Protein AF-A0A1S8THS2-F1 (afdb_monomer_lite)

pLDDT: mean 79.57, std 11.53, range [39.22, 94.44]

Sequence (145 aa):
METEVKLAYENNKEIKELFLEYTEMLVKNDHNFAKHLELQNYDSELEHLADKYGLPNGRLYIDENYSENRELKDMGGYIALLESKEDVAEIKANTIKGLLPEYTDIIKGDNGIDYYSSLFLLSDDYSIVVFSAKELHEIQIEKEL

Foldseek 3Di:
DDWDKDQVVVVLPVVLVVVVVVQVVVCVVPVVSVVVCVVVVVVVCSVCVCVAQNPDHHPDMDTPCNPVDDDPVQAAEEEAEDPDLVSLVVCCVPPQPPHDFPDWDWDQDPVRWIWIWGWDDPDPRYIYTYIYTPVSVVVNRDDDD

Secondary structure (DSSP, 8-state):
-PPPEEEGGGSHHHHHHHHHHHHHHHHHH-TTHHHHHHHTTHHHHHH-HHHHHSTTT---EEETTTTTT--GGG----EEEE-SHHHHHHHHHHTSTT---SEEEEEE-TTS-EEEEEEEE-SSS-EEEEEEEHHHHHHHHPPP-

Radius of gyration: 18.31 Å; chains: 1; bounding box: 47×36×43 Å

Structure (mmCIF, N/CA/C/O backbone):
data_AF-A0A1S8THS2-F1
#
_entry.id   AF-A0A1S8THS2-F1
#
loop_
_atom_site.group_PDB
_atom_site.id
_atom_site.type_symbol
_atom_site.label_atom_id
_atom_site.label_alt_id
_atom_site.label_comp_id
_atom_site.label_asym_id
_atom_site.label_entity_id
_atom_site.label_seq_id
_atom_site.pdbx_PDB_ins_code
_atom_site.Cartn_x
_atom_site.Cartn_y
_atom_site.Cartn_z
_atom_site.occupancy
_atom_site.B_iso_or_equiv
_atom_site.auth_seq_id
_atom_site.auth_comp_id
_atom_site.auth_asym_id
_atom_site.auth_atom_id
_atom_site.pdbx_PDB_model_num
ATOM 1 N N . MET A 1 1 ? -2.219 16.101 -24.274 1.00 49.84 1 MET A N 1
ATOM 2 C CA . MET A 1 1 ? -0.884 15.489 -24.165 1.00 49.84 1 MET A CA 1
ATOM 3 C C . MET A 1 1 ? -1.094 14.007 -24.384 1.00 49.84 1 MET A C 1
ATOM 5 O O . MET A 1 1 ? -2.067 13.491 -23.846 1.00 49.84 1 MET A O 1
ATOM 9 N N . GLU A 1 2 ? -0.320 13.383 -25.263 1.00 50.50 2 GLU A N 1
ATOM 10 C CA . GLU A 1 2 ? -0.415 11.945 -25.530 1.00 50.50 2 GLU A CA 1
ATOM 11 C C . GLU A 1 2 ? 0.680 11.284 -24.693 1.00 50.50 2 GLU A C 1
ATOM 13 O O . GLU A 1 2 ? 1.845 11.633 -24.842 1.00 50.50 2 GLU A O 1
ATOM 18 N N . THR A 1 3 ? 0.289 10.447 -23.736 1.00 59.09 3 THR A N 1
ATOM 19 C CA . THR A 1 3 ? 1.214 9.769 -22.824 1.00 59.09 3 THR A CA 1
ATOM 20 C C . THR A 1 3 ? 1.718 8.491 -23.485 1.00 59.09 3 THR A C 1
ATOM 22 O O . THR A 1 3 ? 0.914 7.609 -23.799 1.00 59.09 3 THR A O 1
ATOM 25 N N . GLU A 1 4 ? 3.032 8.378 -23.690 1.00 69.56 4 GLU A N 1
ATOM 26 C CA . GLU A 1 4 ? 3.669 7.163 -24.203 1.00 69.56 4 GLU A CA 1
ATOM 27 C C . GLU A 1 4 ? 4.246 6.328 -23.048 1.00 69.56 4 GLU A C 1
ATOM 29 O O . GLU A 1 4 ? 5.043 6.806 -22.242 1.00 69.56 4 GLU A O 1
ATOM 34 N N . VAL A 1 5 ? 3.852 5.054 -22.978 1.00 72.12 5 VAL A N 1
ATOM 35 C CA . VAL A 1 5 ? 4.290 4.114 -21.937 1.00 72.12 5 VAL A CA 1
ATOM 36 C C . VAL A 1 5 ? 5.340 3.166 -22.514 1.00 72.12 5 VAL A C 1
ATOM 38 O O . VAL A 1 5 ? 5.084 2.480 -23.506 1.00 72.12 5 VAL A O 1
ATOM 41 N N . LYS A 1 6 ? 6.514 3.097 -21.878 1.00 79.69 6 LYS A N 1
ATOM 42 C CA . LYS A 1 6 ? 7.668 2.289 -22.319 1.00 79.69 6 LYS A CA 1
ATOM 43 C C . LYS A 1 6 ? 8.040 1.240 -21.270 1.00 79.69 6 LYS A C 1
ATOM 45 O O . LYS A 1 6 ? 7.740 1.399 -20.088 1.00 79.69 6 LYS A O 1
ATOM 50 N N . LEU A 1 7 ? 8.687 0.148 -21.692 1.00 80.19 7 LEU A N 1
ATOM 51 C CA . LEU A 1 7 ? 9.206 -0.869 -20.770 1.00 80.19 7 LEU A CA 1
ATOM 52 C C . LEU A 1 7 ? 10.357 -0.278 -19.959 1.00 80.19 7 LEU A C 1
ATOM 54 O O . LEU A 1 7 ? 11.396 0.106 -20.492 1.00 80.19 7 LEU A O 1
ATOM 58 N N . ALA A 1 8 ? 10.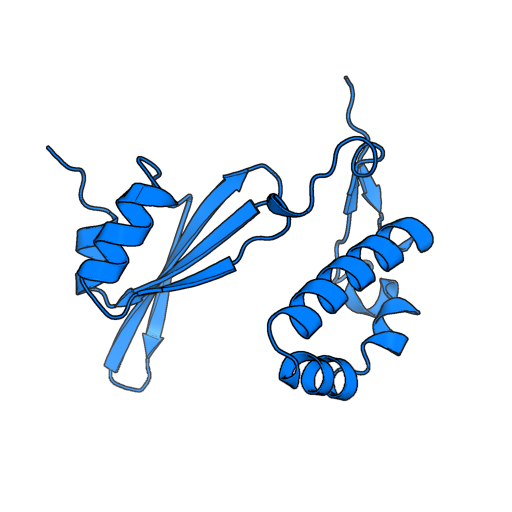176 -0.211 -18.648 1.00 79.31 8 ALA A N 1
ATOM 59 C CA . ALA A 1 8 ? 11.077 0.545 -17.795 1.00 79.31 8 ALA A CA 1
ATOM 60 C C . ALA A 1 8 ? 12.413 -0.170 -17.563 1.00 79.31 8 ALA A C 1
ATOM 62 O O . ALA A 1 8 ? 13.451 0.472 -17.454 1.00 79.31 8 ALA A O 1
ATOM 63 N N . TYR A 1 9 ? 12.412 -1.505 -17.564 1.00 76.12 9 TYR A N 1
ATOM 64 C CA . TYR A 1 9 ? 13.636 -2.304 -17.439 1.00 76.12 9 TYR A CA 1
ATOM 65 C C . TYR A 1 9 ? 14.563 -2.202 -18.668 1.00 76.12 9 TYR A C 1
ATOM 67 O O . TYR A 1 9 ? 15.707 -2.648 -18.610 1.00 76.12 9 TYR A O 1
ATOM 75 N N . GLU A 1 10 ? 14.096 -1.614 -19.776 1.00 76.12 10 GLU A N 1
ATOM 76 C CA . GLU A 1 10 ? 14.930 -1.283 -20.939 1.00 76.12 10 GLU A CA 1
ATOM 77 C C . GLU A 1 10 ? 15.615 0.087 -20.767 1.00 76.12 10 GLU A C 1
ATOM 79 O O . GLU A 1 10 ? 16.736 0.286 -21.241 1.00 76.12 10 GLU A O 1
ATOM 84 N N . ASN A 1 11 ? 14.998 1.005 -20.011 1.00 68.31 11 ASN A N 1
ATOM 85 C CA . ASN A 1 11 ? 15.543 2.319 -19.662 1.00 68.31 11 ASN A CA 1
ATOM 86 C C . ASN A 1 11 ? 16.238 2.285 -18.287 1.00 68.31 11 ASN A C 1
ATOM 88 O O . ASN A 1 11 ? 15.772 2.810 -17.276 1.00 68.31 11 ASN A O 1
ATOM 92 N N . ASN A 1 12 ? 17.397 1.628 -18.271 1.00 68.06 12 ASN A N 1
ATOM 93 C CA . ASN A 1 12 ? 18.133 1.272 -17.059 1.00 68.06 12 ASN A CA 1
ATOM 94 C C . ASN A 1 12 ? 18.591 2.448 -16.182 1.00 68.06 12 ASN A C 1
ATOM 96 O O . ASN A 1 12 ? 18.950 2.208 -15.037 1.00 68.06 12 ASN A O 1
ATOM 100 N N . LYS A 1 13 ? 18.665 3.687 -16.678 1.00 76.12 13 LYS A N 1
ATOM 101 C CA . LYS A 1 13 ? 19.232 4.786 -15.882 1.00 76.12 13 LYS A CA 1
ATOM 102 C C . LYS A 1 13 ? 18.195 5.394 -14.937 1.00 76.12 13 LYS A C 1
ATOM 104 O O . LYS A 1 13 ? 18.384 5.358 -13.728 1.00 76.12 13 LYS A O 1
ATOM 109 N N . GLU A 1 14 ? 17.090 5.885 -15.487 1.00 72.88 14 GLU A N 1
ATOM 110 C CA . GLU A 1 14 ? 16.041 6.585 -14.731 1.00 72.88 14 GLU A CA 1
ATOM 111 C C . GLU A 1 14 ? 15.358 5.666 -13.714 1.00 72.88 14 GLU A C 1
ATOM 113 O O . GLU A 1 14 ? 15.068 6.071 -12.592 1.00 72.88 14 GLU A O 1
ATOM 118 N N . ILE A 1 15 ? 15.158 4.394 -14.069 1.00 78.25 15 ILE A N 1
ATOM 119 C CA . ILE A 1 15 ? 14.562 3.420 -13.152 1.00 78.25 15 ILE A CA 1
ATOM 120 C C . ILE A 1 15 ? 15.506 3.048 -12.016 1.00 78.25 15 ILE A C 1
ATOM 122 O O . ILE A 1 15 ? 15.051 2.908 -10.883 1.00 78.25 15 ILE A O 1
ATOM 126 N N . LYS A 1 16 ? 16.811 2.923 -12.276 1.00 79.88 16 LYS A N 1
ATOM 127 C CA . LYS A 1 16 ? 17.779 2.692 -11.197 1.00 79.88 16 LYS A CA 1
ATOM 128 C C . LYS A 1 16 ? 17.850 3.882 -10.256 1.00 79.88 16 LYS A C 1
ATOM 130 O O . LYS A 1 16 ? 17.894 3.669 -9.053 1.00 79.88 16 LYS A O 1
ATOM 135 N N . GLU A 1 17 ? 17.826 5.102 -10.788 1.00 78.50 17 GLU A N 1
ATOM 136 C CA . GLU A 1 17 ? 17.784 6.324 -9.979 1.00 78.50 17 GLU A CA 1
ATOM 137 C C . GLU A 1 17 ? 16.528 6.353 -9.096 1.00 78.50 17 GLU A C 1
ATOM 139 O O . GLU A 1 17 ? 16.654 6.530 -7.888 1.00 78.50 17 GLU A O 1
ATOM 144 N N . LEU A 1 18 ? 15.352 6.046 -9.653 1.00 77.00 18 LEU A N 1
ATOM 145 C CA . LEU A 1 18 ? 14.097 5.937 -8.900 1.00 77.00 18 LEU A CA 1
ATOM 146 C C . LEU A 1 18 ? 14.168 4.897 -7.772 1.00 77.00 18 LEU A C 1
ATOM 148 O O . LEU A 1 18 ? 13.762 5.144 -6.637 1.00 77.00 18 LEU A O 1
ATOM 152 N N . PHE A 1 19 ? 14.649 3.702 -8.101 1.00 81.81 19 PHE A N 1
ATOM 153 C CA . PHE A 1 19 ? 14.728 2.595 -7.159 1.00 81.81 19 PHE A CA 1
ATOM 154 C C . PHE A 1 19 ? 15.747 2.879 -6.053 1.00 81.81 19 PHE A C 1
ATOM 156 O O . PHE A 1 19 ? 15.499 2.536 -4.896 1.00 81.81 19 PHE A O 1
ATOM 163 N N . LEU A 1 20 ? 16.869 3.514 -6.400 1.00 82.00 20 LEU A N 1
ATOM 164 C CA . LEU A 1 20 ? 17.891 3.934 -5.453 1.00 82.00 20 LEU A CA 1
ATOM 165 C C . LEU A 1 20 ? 17.335 5.007 -4.514 1.00 82.00 20 LEU A C 1
ATOM 167 O O . LEU A 1 20 ? 17.374 4.810 -3.302 1.00 82.00 20 LEU A O 1
ATOM 171 N N . GLU A 1 21 ? 16.733 6.066 -5.059 1.00 76.44 21 GLU A N 1
ATOM 172 C CA . GLU A 1 21 ? 16.120 7.163 -4.301 1.00 76.44 21 GLU A CA 1
ATOM 173 C C . GLU A 1 21 ? 15.094 6.646 -3.282 1.00 76.44 21 GLU A C 1
ATOM 175 O O . GLU A 1 21 ? 15.145 6.996 -2.098 1.00 76.44 21 GLU A O 1
ATOM 180 N N . TYR A 1 22 ? 14.209 5.742 -3.713 1.00 74.94 22 TYR A N 1
ATOM 181 C CA . TYR A 1 22 ? 13.240 5.097 -2.830 1.00 74.94 22 TYR A CA 1
ATOM 182 C C . TYR A 1 22 ? 13.925 4.327 -1.694 1.00 74.94 22 TYR A C 1
ATOM 184 O O . TYR A 1 22 ? 13.588 4.503 -0.520 1.00 74.94 22 TYR A O 1
ATOM 192 N N . THR A 1 23 ? 14.917 3.492 -2.011 1.00 79.12 23 THR A N 1
ATOM 193 C CA . THR A 1 23 ? 15.605 2.704 -0.980 1.00 79.12 23 THR A CA 1
ATOM 194 C C . THR A 1 23 ? 16.452 3.544 -0.034 1.00 79.12 23 THR A C 1
ATOM 196 O O . THR A 1 23 ? 16.481 3.255 1.163 1.00 79.12 23 THR A O 1
ATOM 199 N N . GLU A 1 24 ? 17.076 4.618 -0.513 1.00 81.94 24 GLU A N 1
ATOM 200 C CA . GLU A 1 24 ? 17.802 5.568 0.329 1.00 81.94 24 GLU A CA 1
ATOM 201 C C . GLU A 1 24 ? 16.859 6.268 1.312 1.00 81.94 24 GLU A C 1
ATOM 203 O O . GLU A 1 24 ? 17.190 6.403 2.494 1.00 81.94 24 GLU A O 1
ATOM 208 N N . MET A 1 25 ? 15.659 6.655 0.864 1.00 79.88 25 MET A N 1
ATOM 209 C CA . MET A 1 25 ? 14.625 7.196 1.746 1.00 79.88 25 MET A CA 1
ATOM 210 C C . MET A 1 25 ? 14.223 6.182 2.828 1.00 79.88 25 MET A C 1
ATOM 212 O O . MET A 1 25 ? 14.151 6.545 4.006 1.00 79.88 25 MET A O 1
ATOM 216 N N . LEU A 1 26 ? 13.996 4.916 2.461 1.00 73.69 26 LEU A N 1
ATOM 217 C CA . LEU A 1 26 ? 13.655 3.867 3.428 1.00 73.69 26 LEU A CA 1
ATOM 218 C C . LEU A 1 26 ? 14.761 3.667 4.467 1.00 73.69 26 LEU A C 1
ATOM 220 O O . LEU A 1 26 ? 14.471 3.639 5.661 1.00 73.69 26 LEU A O 1
ATOM 224 N N . VAL A 1 27 ? 16.023 3.598 4.036 1.00 81.44 27 VAL A N 1
ATOM 225 C CA . VAL A 1 27 ? 17.181 3.451 4.935 1.00 81.44 27 VAL A CA 1
ATOM 226 C C . VAL A 1 27 ? 17.343 4.670 5.845 1.00 81.44 27 VAL A C 1
ATOM 228 O O . VAL A 1 27 ? 17.680 4.532 7.023 1.00 81.44 27 VAL A O 1
ATOM 231 N N . LYS A 1 28 ? 17.077 5.873 5.328 1.00 77.56 28 LYS A N 1
ATOM 232 C CA . LYS A 1 28 ? 17.118 7.111 6.113 1.00 77.56 28 LYS A CA 1
ATOM 233 C C . LYS A 1 28 ? 16.051 7.127 7.211 1.00 77.56 28 LYS A C 1
ATOM 235 O O . LYS A 1 28 ? 16.330 7.614 8.308 1.00 77.56 28 LYS A O 1
ATOM 240 N N . ASN A 1 29 ? 14.863 6.597 6.923 1.00 67.69 29 ASN A N 1
ATOM 241 C CA . ASN A 1 29 ? 13.757 6.510 7.876 1.00 67.69 29 ASN A CA 1
ATOM 242 C C . ASN A 1 29 ? 13.952 5.367 8.890 1.00 67.69 29 ASN A C 1
ATOM 244 O O . ASN A 1 29 ? 13.711 5.569 10.079 1.00 67.69 29 ASN A O 1
ATOM 248 N N . ASP A 1 30 ? 14.450 4.205 8.458 1.00 79.19 30 ASP A N 1
ATOM 249 C CA . ASP A 1 30 ? 14.837 3.088 9.326 1.00 79.19 30 ASP A CA 1
ATOM 250 C C . ASP A 1 30 ? 16.163 2.465 8.870 1.00 79.19 30 ASP A C 1
ATOM 252 O O . ASP A 1 30 ? 16.258 1.768 7.859 1.00 79.19 30 ASP A O 1
ATOM 256 N N . HIS A 1 31 ? 17.202 2.639 9.685 1.00 81.50 31 HIS A N 1
ATOM 257 C CA . HIS A 1 31 ? 18.545 2.156 9.367 1.00 81.50 31 HIS A CA 1
ATOM 258 C C . HIS A 1 31 ? 18.634 0.619 9.358 1.00 81.50 31 HIS A C 1
ATOM 260 O O . HIS A 1 31 ? 19.560 0.061 8.766 1.00 81.50 31 HIS A O 1
ATOM 266 N N . ASN A 1 32 ? 17.687 -0.097 9.980 1.00 82.50 32 ASN A N 1
ATOM 267 C CA . ASN A 1 32 ? 17.630 -1.558 9.887 1.00 82.50 32 ASN A CA 1
ATOM 268 C C . ASN A 1 32 ? 17.180 -2.041 8.504 1.00 82.50 32 ASN A C 1
ATOM 270 O O . ASN A 1 32 ? 17.426 -3.201 8.158 1.00 82.50 32 ASN A O 1
ATOM 274 N N . PHE A 1 33 ? 16.569 -1.173 7.694 1.00 75.62 33 PHE A N 1
ATOM 275 C CA . PHE A 1 33 ? 16.127 -1.519 6.349 1.00 75.62 33 PHE A CA 1
ATOM 276 C C . PHE A 1 33 ? 17.302 -1.867 5.424 1.00 75.62 33 PHE A C 1
ATOM 278 O O . PHE A 1 33 ? 17.182 -2.769 4.600 1.00 75.62 33 PHE A O 1
ATOM 285 N N . ALA A 1 34 ? 18.482 -1.273 5.643 1.00 83.88 34 ALA A N 1
ATOM 286 C CA . ALA A 1 34 ? 19.696 -1.589 4.883 1.00 83.88 34 ALA A CA 1
ATOM 287 C C . ALA A 1 34 ? 20.046 -3.090 4.919 1.00 83.88 34 ALA A C 1
ATOM 289 O O . ALA A 1 34 ? 20.381 -3.676 3.894 1.00 83.88 34 ALA A O 1
ATOM 290 N N . LYS A 1 35 ? 19.859 -3.753 6.069 1.00 81.69 35 LYS A N 1
ATOM 291 C CA . LYS A 1 35 ? 20.087 -5.205 6.203 1.00 81.69 35 LYS A CA 1
ATOM 292 C C . LYS A 1 35 ? 19.132 -6.026 5.334 1.00 81.69 35 LYS A C 1
ATOM 294 O O . LYS A 1 35 ? 19.494 -7.100 4.868 1.00 81.69 35 LYS A O 1
ATOM 299 N N . HIS A 1 36 ? 17.908 -5.541 5.128 1.00 80.62 36 HIS A N 1
ATOM 300 C CA . HIS A 1 36 ? 16.920 -6.212 4.285 1.00 80.62 36 HIS A CA 1
ATOM 301 C C . HIS A 1 36 ? 17.285 -6.092 2.804 1.00 80.62 36 HIS A C 1
ATOM 303 O O . HIS A 1 36 ? 17.101 -7.057 2.066 1.00 80.62 36 HIS A O 1
ATOM 309 N N . LEU A 1 37 ? 17.840 -4.947 2.390 1.00 79.38 37 LEU A N 1
ATOM 310 C CA . LEU A 1 37 ? 18.348 -4.736 1.031 1.00 79.38 37 LEU A CA 1
ATOM 311 C C . LEU A 1 37 ? 19.564 -5.628 0.741 1.00 79.38 37 LEU A C 1
ATOM 313 O O . LEU A 1 37 ? 19.613 -6.275 -0.304 1.00 79.38 37 LEU A O 1
ATOM 317 N N . GLU A 1 38 ? 20.494 -5.738 1.694 1.00 83.50 38 GLU A N 1
ATOM 318 C CA . GLU A 1 38 ? 21.649 -6.641 1.590 1.00 83.50 38 GLU A CA 1
ATOM 319 C C . GLU A 1 38 ? 21.221 -8.112 1.474 1.00 83.50 38 GLU A C 1
ATOM 321 O O . GLU A 1 38 ? 21.693 -8.825 0.590 1.00 83.50 38 GLU A O 1
ATOM 326 N N . LEU A 1 39 ? 20.292 -8.572 2.324 1.00 81.94 39 LEU A N 1
ATOM 327 C CA . LEU A 1 39 ? 19.770 -9.946 2.272 1.00 81.94 39 LEU A CA 1
ATOM 328 C C . LEU A 1 39 ? 19.086 -10.271 0.937 1.00 81.94 39 LEU A C 1
ATOM 330 O O . LEU A 1 39 ? 19.138 -11.415 0.487 1.00 81.94 39 LEU A O 1
ATOM 334 N N . GLN A 1 40 ? 18.446 -9.279 0.316 1.00 76.12 40 GLN A N 1
ATOM 335 C CA . GLN A 1 40 ? 17.803 -9.409 -0.994 1.00 76.12 40 GLN A CA 1
ATOM 336 C C . GLN A 1 40 ? 18.785 -9.296 -2.163 1.00 76.12 40 GLN A C 1
ATOM 338 O O . GLN A 1 40 ? 18.386 -9.525 -3.301 1.00 76.12 40 GLN A O 1
ATOM 343 N N . ASN A 1 41 ? 20.058 -8.981 -1.898 1.00 84.94 41 ASN A N 1
ATOM 344 C CA . ASN A 1 41 ? 21.060 -8.700 -2.922 1.00 84.94 41 ASN A CA 1
ATOM 345 C C . ASN A 1 41 ? 20.585 -7.603 -3.896 1.00 84.94 41 ASN A C 1
ATOM 347 O O . ASN A 1 41 ? 20.689 -7.742 -5.118 1.00 84.94 41 ASN A O 1
ATOM 351 N N . TYR A 1 42 ? 20.022 -6.527 -3.337 1.00 83.56 42 TYR A N 1
ATOM 352 C CA . TYR A 1 42 ? 19.334 -5.484 -4.099 1.00 83.56 42 TYR A CA 1
ATOM 353 C C . TYR A 1 42 ? 20.234 -4.796 -5.134 1.00 83.56 42 TYR A C 1
ATOM 355 O O . TYR A 1 42 ? 19.785 -4.521 -6.241 1.00 83.56 42 TYR A O 1
ATOM 363 N N . ASP A 1 43 ? 21.522 -4.613 -4.834 1.00 83.94 43 ASP A N 1
ATOM 364 C CA . ASP A 1 43 ? 22.494 -4.067 -5.791 1.00 83.94 43 ASP A CA 1
ATOM 365 C C . ASP A 1 43 ? 22.534 -4.888 -7.091 1.00 83.94 43 ASP A C 1
ATOM 367 O O . ASP A 1 43 ? 22.540 -4.340 -8.193 1.00 83.94 43 ASP A O 1
ATOM 371 N N . SER A 1 44 ? 22.480 -6.219 -6.975 1.00 84.56 44 SER A N 1
ATOM 372 C CA . SER A 1 44 ? 22.436 -7.123 -8.125 1.00 84.56 44 SER A CA 1
ATOM 373 C C . SER A 1 44 ? 21.076 -7.103 -8.827 1.00 84.56 44 SER A C 1
ATOM 375 O O . SER A 1 44 ? 21.029 -7.202 -10.055 1.00 84.56 44 SER A O 1
ATOM 377 N N . GLU A 1 45 ? 19.981 -6.930 -8.079 1.00 86.38 45 GLU A N 1
ATOM 378 C CA . GLU A 1 45 ? 18.633 -6.755 -8.635 1.00 86.38 45 GLU A CA 1
ATOM 379 C C . GLU A 1 45 ? 18.547 -5.491 -9.505 1.00 86.38 45 GLU A C 1
ATOM 381 O O . GLU A 1 45 ? 18.018 -5.546 -10.617 1.00 86.38 45 GLU A O 1
ATOM 386 N N . LEU A 1 46 ? 19.138 -4.377 -9.060 1.00 84.31 46 LEU A N 1
ATOM 387 C CA . LEU A 1 46 ? 19.211 -3.135 -9.838 1.00 84.31 46 LEU A CA 1
ATOM 388 C C . LEU A 1 46 ? 20.036 -3.282 -11.117 1.00 84.31 46 LEU A C 1
ATOM 390 O O . LEU A 1 46 ? 19.806 -2.568 -12.095 1.00 84.31 46 LEU A O 1
ATOM 394 N N . GLU A 1 47 ? 21.010 -4.186 -11.148 1.00 86.44 47 GLU A N 1
ATOM 395 C CA . GLU A 1 47 ? 21.760 -4.496 -12.366 1.00 86.44 47 GLU A CA 1
ATOM 396 C C . GLU A 1 47 ? 20.969 -5.354 -13.358 1.00 86.44 47 GLU A C 1
ATOM 398 O O . GLU A 1 47 ? 21.170 -5.205 -14.566 1.00 86.44 47 GLU A O 1
ATOM 403 N N . HIS A 1 48 ? 20.026 -6.163 -12.870 1.00 87.69 48 HIS A N 1
ATOM 404 C CA . HIS A 1 48 ? 19.310 -7.175 -13.647 1.00 87.69 48 HIS A CA 1
ATOM 405 C C . HIS A 1 48 ? 17.788 -7.046 -13.506 1.00 87.69 48 HIS A C 1
ATOM 407 O O . HIS A 1 48 ? 17.073 -8.033 -13.340 1.00 87.69 48 HIS A O 1
ATOM 413 N N . LEU A 1 49 ? 17.264 -5.821 -13.615 1.00 83.75 49 LEU A N 1
ATOM 414 C CA . LEU A 1 49 ? 15.834 -5.537 -13.436 1.00 83.75 49 LEU A CA 1
ATOM 415 C C . LEU A 1 49 ? 14.935 -6.433 -14.304 1.00 83.75 49 LEU A C 1
ATOM 417 O O . LEU A 1 49 ? 13.866 -6.848 -13.864 1.00 83.75 49 LEU A O 1
ATOM 421 N N . ALA A 1 50 ? 15.368 -6.775 -15.519 1.00 86.88 50 ALA A N 1
ATOM 422 C CA . ALA A 1 50 ? 14.616 -7.640 -16.425 1.00 86.88 50 ALA A CA 1
ATOM 423 C C . ALA A 1 50 ? 14.356 -9.053 -15.861 1.00 86.88 50 ALA A C 1
ATOM 425 O O . ALA A 1 50 ? 13.348 -9.658 -16.218 1.00 86.88 50 ALA A O 1
ATOM 426 N N . ASP A 1 51 ? 15.190 -9.562 -14.953 1.00 88.38 51 ASP A N 1
ATOM 427 C CA . ASP A 1 51 ? 15.035 -10.916 -14.402 1.00 88.38 51 ASP A CA 1
ATOM 428 C C . ASP A 1 51 ? 13.781 -11.038 -13.525 1.00 88.38 51 ASP A C 1
ATOM 430 O O . ASP A 1 51 ? 13.123 -12.080 -13.496 1.00 88.38 51 ASP A O 1
ATOM 434 N N . LYS A 1 52 ? 13.427 -9.952 -12.830 1.00 84.44 52 LYS A N 1
ATOM 435 C CA . LYS A 1 52 ? 12.272 -9.886 -11.924 1.00 84.44 52 LYS A CA 1
ATOM 436 C C . LYS A 1 52 ? 11.103 -9.113 -12.528 1.00 84.44 52 LYS A C 1
ATOM 438 O O . LYS A 1 52 ? 9.946 -9.488 -12.351 1.00 84.44 52 LYS A O 1
ATOM 443 N N . TYR A 1 53 ? 11.405 -8.041 -13.250 1.00 85.19 53 TYR A N 1
ATOM 444 C CA . TYR A 1 53 ? 10.433 -7.081 -13.765 1.00 85.19 53 TYR A CA 1
ATOM 445 C C . TYR A 1 53 ? 10.179 -7.206 -15.274 1.00 85.19 53 TYR A C 1
ATOM 447 O O . TYR A 1 53 ? 9.285 -6.536 -15.795 1.00 85.19 53 TYR A O 1
ATOM 455 N N . GLY A 1 54 ? 10.928 -8.067 -15.966 1.00 84.19 54 GLY A N 1
ATOM 456 C CA . GLY A 1 54 ? 10.800 -8.322 -17.397 1.00 84.19 54 GLY A CA 1
ATOM 457 C C . GLY A 1 54 ? 9.725 -9.340 -17.766 1.00 84.19 54 GLY A C 1
ATOM 458 O O . GLY A 1 54 ? 9.331 -10.200 -16.976 1.00 84.19 54 GLY A O 1
ATOM 459 N N . LEU A 1 55 ? 9.261 -9.265 -19.014 1.00 82.88 55 LEU A N 1
ATOM 460 C CA . LEU A 1 55 ? 8.349 -10.255 -19.588 1.00 82.88 55 LEU A CA 1
ATOM 461 C C . LEU A 1 55 ? 8.975 -11.668 -19.591 1.00 82.88 55 LEU A C 1
ATOM 463 O O . LEU A 1 55 ? 10.188 -11.803 -19.741 1.00 82.88 55 LEU A O 1
ATOM 467 N N . PRO A 1 56 ? 8.168 -12.744 -19.500 1.00 85.62 56 PRO A N 1
ATOM 468 C CA . PRO A 1 56 ? 6.700 -12.757 -19.503 1.00 85.62 56 PRO A CA 1
ATOM 469 C C . PRO A 1 56 ? 6.050 -12.539 -18.128 1.00 85.62 56 PRO A C 1
ATOM 471 O O . PRO A 1 56 ? 4.848 -12.277 -18.073 1.00 85.62 56 PRO A O 1
ATOM 474 N N . ASN A 1 57 ? 6.813 -12.668 -17.041 1.00 74.81 57 ASN A N 1
ATOM 475 C CA . ASN A 1 57 ? 6.265 -12.748 -15.684 1.00 74.81 57 ASN A CA 1
ATOM 476 C C . ASN A 1 57 ? 6.207 -11.387 -14.978 1.00 74.81 57 ASN A C 1
ATOM 478 O O . ASN A 1 57 ? 5.285 -11.142 -14.204 1.00 74.81 57 ASN A O 1
ATOM 482 N N . GLY A 1 58 ? 7.164 -10.506 -15.258 1.00 74.38 58 GLY A N 1
ATOM 483 C CA . GLY A 1 58 ? 7.209 -9.136 -14.770 1.00 74.38 58 GLY A CA 1
ATOM 484 C C . GLY A 1 58 ? 6.656 -8.141 -15.790 1.00 74.38 58 GLY A C 1
ATOM 485 O O . GLY A 1 58 ? 6.593 -8.403 -16.995 1.00 74.38 58 GLY A O 1
ATOM 486 N N . ARG A 1 59 ? 6.209 -6.992 -15.281 1.00 81.00 59 ARG A N 1
ATOM 487 C CA . ARG A 1 59 ? 5.711 -5.860 -16.066 1.00 81.00 59 ARG A CA 1
ATOM 488 C C . ARG A 1 59 ? 6.044 -4.567 -15.335 1.00 81.00 59 ARG A C 1
ATOM 490 O O . ARG A 1 59 ? 5.287 -4.147 -14.466 1.00 81.00 59 ARG A O 1
ATOM 497 N N . LEU A 1 60 ? 7.173 -3.958 -15.677 1.00 77.50 60 LEU A N 1
ATOM 498 C CA . LEU A 1 60 ? 7.529 -2.624 -15.202 1.00 77.50 60 LEU A CA 1
ATOM 499 C C . LEU A 1 60 ? 7.505 -1.651 -16.375 1.00 77.50 60 LEU A C 1
ATOM 501 O O . LEU A 1 60 ? 8.211 -1.845 -17.366 1.00 77.50 60 LEU A O 1
ATOM 505 N N . TYR A 1 61 ? 6.686 -0.616 -16.244 1.00 77.50 61 TYR A N 1
ATOM 506 C CA . TYR A 1 61 ? 6.503 0.424 -17.243 1.00 77.50 61 TYR A CA 1
ATOM 507 C C . TYR A 1 61 ? 6.813 1.793 -16.647 1.00 77.50 61 TYR A C 1
ATOM 509 O O . TYR A 1 61 ? 6.673 1.987 -15.441 1.00 77.50 61 TYR A O 1
ATOM 517 N N . ILE A 1 62 ? 7.223 2.724 -17.498 1.00 73.88 62 ILE A N 1
ATOM 518 C CA . ILE A 1 62 ? 7.442 4.125 -17.145 1.00 73.88 62 ILE A CA 1
ATOM 519 C C . ILE A 1 62 ? 6.824 5.016 -18.221 1.00 73.88 62 ILE A C 1
ATOM 521 O O . ILE A 1 62 ? 6.880 4.691 -19.411 1.00 73.88 62 ILE A O 1
ATOM 525 N N . ASP A 1 63 ? 6.204 6.109 -17.785 1.00 71.56 63 ASP A N 1
ATOM 526 C CA . ASP A 1 63 ? 5.830 7.229 -18.650 1.00 71.56 63 ASP A CA 1
ATOM 527 C C . ASP A 1 63 ? 7.088 8.061 -18.921 1.00 71.56 63 ASP A C 1
ATOM 529 O O . ASP A 1 63 ? 7.850 8.362 -18.003 1.00 71.56 63 ASP A O 1
ATOM 533 N N . GLU A 1 64 ? 7.319 8.444 -20.171 1.00 66.06 64 GLU A N 1
A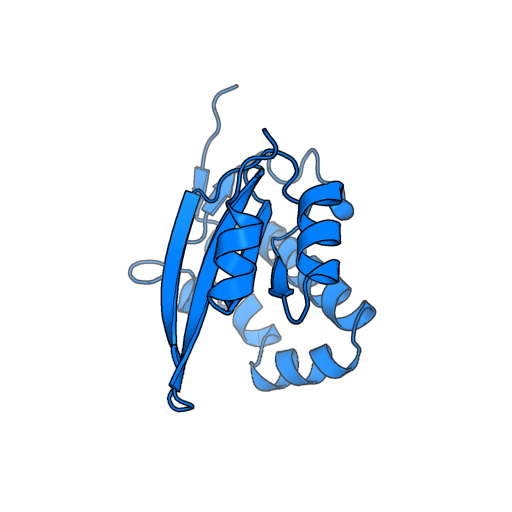TOM 534 C CA . GLU A 1 64 ? 8.446 9.301 -20.551 1.00 66.06 64 GLU A CA 1
ATOM 535 C C . GLU A 1 64 ? 8.486 10.652 -19.818 1.00 66.06 64 GLU A C 1
ATOM 537 O O . GLU A 1 64 ? 9.563 11.212 -19.633 1.00 66.06 64 GLU A O 1
ATOM 542 N N . ASN A 1 65 ? 7.340 11.147 -19.343 1.00 64.00 65 ASN A N 1
ATOM 543 C CA . ASN A 1 65 ? 7.237 12.407 -18.603 1.00 64.00 65 ASN A CA 1
ATOM 544 C C . ASN A 1 65 ? 7.412 12.226 -17.082 1.00 64.00 65 ASN A C 1
ATOM 546 O O . ASN A 1 65 ? 7.343 13.199 -16.329 1.00 64.00 65 ASN A O 1
ATOM 550 N N . TYR A 1 66 ? 7.631 10.994 -16.603 1.00 64.00 66 TYR A N 1
ATOM 551 C CA . TYR A 1 66 ? 7.628 10.662 -15.171 1.00 64.00 66 TYR A CA 1
ATOM 552 C C . TYR A 1 66 ? 8.762 11.322 -14.367 1.00 64.00 66 TYR A C 1
ATOM 554 O O . TYR A 1 66 ? 8.696 11.371 -13.139 1.00 64.00 66 TYR A O 1
ATOM 562 N N . SER A 1 67 ? 9.810 11.829 -15.021 1.00 59.75 67 SER A N 1
ATOM 563 C CA . SER A 1 67 ? 10.934 12.526 -14.379 1.00 59.75 67 SER A CA 1
ATOM 564 C C . SER A 1 67 ? 10.770 14.051 -14.323 1.00 59.75 67 SER A C 1
ATOM 566 O O . SER A 1 67 ? 11.482 14.706 -13.564 1.00 59.75 67 SER A O 1
ATOM 568 N N . GLU A 1 68 ? 9.837 14.636 -15.081 1.00 57.72 68 GLU A N 1
ATOM 569 C CA . GLU A 1 68 ? 9.811 16.089 -15.296 1.00 57.72 68 GLU A CA 1
ATOM 570 C C . GLU A 1 68 ? 9.131 16.884 -14.164 1.00 57.72 68 GLU A C 1
ATOM 572 O O . GLU A 1 68 ? 9.347 18.090 -14.070 1.00 57.72 68 GLU A O 1
ATOM 577 N N . ASN A 1 69 ? 8.347 16.246 -13.282 1.00 56.34 69 ASN A N 1
ATOM 578 C CA . ASN A 1 69 ? 7.536 16.943 -12.264 1.00 56.34 69 ASN A CA 1
ATOM 579 C C . ASN A 1 69 ? 7.411 16.206 -10.910 1.00 56.34 69 ASN A C 1
ATOM 581 O O . ASN A 1 69 ? 6.343 16.227 -10.302 1.00 56.34 69 ASN A O 1
ATOM 585 N N . ARG A 1 70 ? 8.459 15.531 -10.419 1.00 58.19 70 ARG A N 1
ATOM 586 C CA . ARG A 1 70 ? 8.379 14.814 -9.129 1.00 58.19 70 ARG A CA 1
ATOM 587 C C . ARG A 1 70 ? 8.740 15.659 -7.913 1.00 58.19 70 ARG A C 1
ATOM 589 O O . ARG A 1 70 ? 9.824 16.236 -7.856 1.00 58.19 70 ARG A O 1
ATOM 596 N N . GLU A 1 71 ? 7.891 15.593 -6.886 1.00 56.62 71 GLU A N 1
ATOM 597 C CA . GLU A 1 71 ? 8.246 15.917 -5.502 1.00 56.62 71 GLU A CA 1
ATOM 598 C C . GLU A 1 71 ? 8.276 14.640 -4.633 1.00 56.62 71 GLU A C 1
ATOM 600 O O . GLU A 1 71 ? 7.348 13.837 -4.631 1.00 56.62 71 GLU A O 1
ATOM 605 N N . LEU A 1 72 ? 9.341 14.471 -3.836 1.00 51.38 72 LEU A N 1
ATOM 606 C CA . LEU A 1 72 ? 9.614 13.317 -2.948 1.00 51.38 72 LEU A CA 1
ATOM 607 C C . LEU A 1 72 ? 8.480 12.931 -1.979 1.00 51.38 72 LEU A C 1
ATOM 609 O O . LEU A 1 72 ? 8.489 11.837 -1.422 1.00 51.38 72 LEU A O 1
ATOM 613 N N . LYS A 1 73 ? 7.541 13.841 -1.705 1.00 51.31 73 LYS A N 1
ATOM 614 C CA . LYS A 1 73 ? 6.437 13.616 -0.758 1.00 51.31 73 LYS A CA 1
ATOM 615 C C . LYS A 1 73 ? 5.267 12.847 -1.364 1.00 51.31 73 LYS A C 1
ATOM 617 O O . LYS A 1 73 ? 4.432 12.363 -0.604 1.00 51.31 73 LYS A O 1
ATOM 622 N N . ASP A 1 74 ? 5.257 12.701 -2.683 1.00 50.09 74 ASP A N 1
ATOM 623 C CA . ASP A 1 74 ? 4.159 12.092 -3.430 1.00 50.09 74 ASP A CA 1
ATOM 624 C C . ASP A 1 74 ? 4.492 10.656 -3.870 1.00 50.09 74 ASP A C 1
ATOM 626 O O . ASP A 1 74 ? 3.737 10.025 -4.599 1.00 50.09 74 ASP A O 1
ATOM 630 N N . MET A 1 75 ? 5.630 10.110 -3.424 1.00 55.31 75 MET A N 1
ATOM 631 C CA . MET A 1 75 ? 6.146 8.838 -3.920 1.00 55.31 75 MET A CA 1
ATOM 632 C C . MET A 1 75 ? 5.778 7.661 -3.023 1.00 55.31 75 MET A C 1
ATOM 634 O O . MET A 1 75 ? 6.308 7.500 -1.923 1.00 55.31 75 MET A O 1
ATOM 638 N N . GLY A 1 76 ? 4.964 6.769 -3.581 1.00 61.81 76 GLY A N 1
ATOM 639 C CA . GLY A 1 76 ? 4.822 5.406 -3.101 1.00 61.81 76 GLY A CA 1
ATOM 640 C C . GLY A 1 76 ? 3.718 5.241 -2.072 1.00 61.81 76 GLY A C 1
ATOM 641 O O . GLY A 1 76 ? 3.698 5.840 -1.000 1.00 61.81 76 GLY A O 1
ATOM 642 N N . GLY A 1 77 ? 2.811 4.339 -2.414 1.00 67.19 77 GLY A N 1
ATOM 643 C CA . GLY A 1 77 ? 1.831 3.821 -1.492 1.00 67.19 77 GLY A CA 1
ATOM 644 C C . GLY A 1 77 ? 2.421 3.231 -0.211 1.00 67.19 77 GLY A C 1
ATOM 645 O O . GLY A 1 77 ? 3.545 2.728 -0.208 1.00 67.19 77 GLY A O 1
ATOM 646 N N . TYR A 1 78 ? 1.646 3.226 0.872 1.00 71.62 78 TYR A N 1
ATOM 647 C CA . TYR A 1 78 ? 2.041 2.582 2.124 1.00 71.62 78 TYR A CA 1
ATOM 648 C C . TYR A 1 78 ? 0.961 1.637 2.649 1.00 71.62 78 TYR A C 1
ATOM 650 O O . TYR A 1 78 ? -0.208 1.699 2.266 1.00 71.62 78 TYR A O 1
ATOM 658 N N . ILE A 1 79 ? 1.375 0.728 3.529 1.00 82.19 79 ILE A N 1
ATOM 659 C CA . ILE A 1 79 ? 0.471 -0.181 4.228 1.00 82.19 79 ILE A CA 1
ATOM 660 C C . ILE A 1 79 ? 0.156 0.419 5.598 1.00 82.19 79 ILE A C 1
ATOM 662 O O . ILE A 1 79 ? 1.072 0.790 6.331 1.00 82.19 79 ILE A O 1
ATOM 666 N N . ALA A 1 80 ? -1.124 0.493 5.949 1.00 84.62 80 ALA A N 1
ATOM 667 C CA . ALA A 1 80 ? -1.578 0.901 7.273 1.00 84.62 80 ALA A CA 1
ATOM 668 C C . ALA A 1 80 ? -2.208 -0.296 7.988 1.00 84.62 80 ALA A C 1
ATOM 670 O O . ALA A 1 80 ? -3.087 -0.946 7.431 1.00 84.62 80 ALA A O 1
ATOM 671 N N . LEU A 1 81 ? -1.785 -0.575 9.218 1.00 90.06 81 LEU A N 1
ATOM 672 C CA . LEU A 1 81 ? -2.450 -1.533 10.097 1.00 90.06 81 LEU A CA 1
ATOM 673 C C . LEU A 1 81 ? -3.238 -0.746 11.140 1.00 90.06 81 LEU A C 1
ATOM 675 O O . LEU A 1 81 ? -2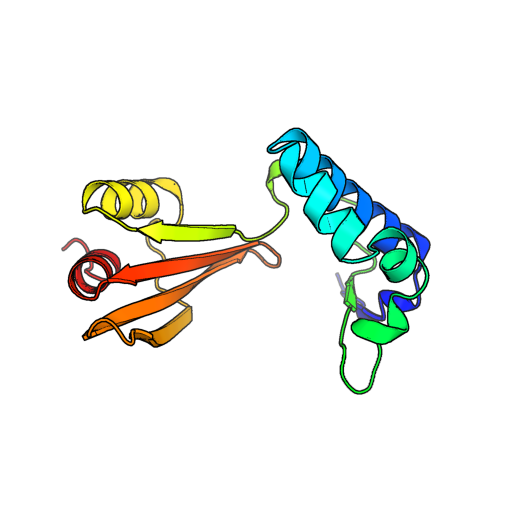.652 0.048 11.869 1.00 90.06 81 LEU A O 1
ATOM 679 N N . LEU A 1 82 ? -4.551 -0.950 11.191 1.00 91.62 82 LEU A N 1
ATOM 680 C CA . LEU A 1 82 ? -5.408 -0.319 12.189 1.00 91.62 82 LEU A CA 1
ATOM 681 C C . LEU A 1 82 ? -5.567 -1.267 13.374 1.00 91.62 82 LEU A C 1
ATOM 683 O O . LEU A 1 82 ? -6.080 -2.381 13.218 1.00 91.62 82 LEU A O 1
ATOM 687 N N . GLU A 1 83 ? -5.148 -0.815 14.550 1.00 90.06 83 GLU A N 1
ATOM 688 C CA . GLU A 1 83 ? -5.215 -1.576 15.800 1.00 90.06 83 GLU A CA 1
ATOM 689 C C . GLU A 1 83 ? -6.295 -1.022 16.742 1.00 90.06 83 GLU A C 1
ATOM 691 O O . GLU A 1 83 ? -6.740 -1.716 17.660 1.00 90.06 83 GLU A O 1
ATOM 696 N N . SER A 1 84 ? -6.761 0.205 16.496 1.00 93.25 84 SER A N 1
ATOM 697 C CA . SER A 1 84 ? -7.715 0.921 17.341 1.00 93.25 84 SER A CA 1
ATOM 698 C C . SER A 1 84 ? -8.741 1.741 16.548 1.00 93.25 84 SER A C 1
ATOM 700 O O . SER A 1 84 ? -8.623 1.954 15.340 1.00 93.25 84 SER A O 1
ATOM 702 N N . LYS A 1 85 ? -9.787 2.216 17.239 1.00 93.75 85 LYS A N 1
ATOM 703 C CA . LYS A 1 85 ? -10.793 3.117 16.643 1.00 93.75 85 LYS A CA 1
ATOM 704 C C . LYS A 1 85 ? -10.210 4.506 16.401 1.00 93.75 85 LYS A C 1
ATOM 706 O O . LYS A 1 85 ? -10.635 5.195 15.477 1.00 93.75 85 LYS A O 1
ATOM 711 N N . GLU A 1 86 ? -9.234 4.897 17.210 1.00 92.25 86 GLU A N 1
ATOM 712 C CA . GLU A 1 86 ? -8.454 6.114 17.049 1.00 92.25 86 GLU A CA 1
ATOM 713 C C . GLU A 1 86 ? -7.668 6.087 15.729 1.00 92.25 86 GLU A C 1
ATOM 715 O O . GLU A 1 86 ? -7.751 7.058 14.978 1.00 92.25 86 GLU A O 1
ATOM 720 N N . ASP A 1 87 ? -7.037 4.959 15.375 1.00 89.31 87 ASP A N 1
ATOM 721 C CA . ASP A 1 87 ? -6.340 4.802 14.084 1.00 89.31 87 ASP A CA 1
ATOM 722 C C . ASP A 1 87 ? -7.310 4.940 12.902 1.00 89.31 87 ASP A C 1
ATOM 724 O O . ASP A 1 87 ? -7.007 5.590 11.899 1.00 89.31 87 ASP A O 1
ATOM 728 N N . VAL A 1 88 ? -8.512 4.355 13.028 1.00 91.50 88 VAL A N 1
ATOM 729 C CA . VAL A 1 88 ? -9.578 4.486 12.020 1.00 91.50 88 VAL A CA 1
ATOM 730 C C . VAL A 1 88 ? -9.994 5.952 11.867 1.00 91.50 88 VAL A C 1
ATOM 732 O O . VAL A 1 88 ? -10.159 6.434 10.745 1.00 91.50 88 VAL A O 1
ATOM 735 N N . ALA A 1 89 ? -10.163 6.678 12.974 1.00 90.56 89 ALA A N 1
ATOM 736 C CA . ALA A 1 89 ? -10.535 8.088 12.942 1.00 90.56 89 ALA A CA 1
ATOM 737 C C . ALA A 1 89 ? -9.429 8.957 12.322 1.00 90.56 89 ALA A C 1
ATOM 739 O O . ALA A 1 89 ? -9.722 9.821 11.493 1.00 90.56 89 ALA A O 1
ATOM 740 N N . GLU A 1 90 ? -8.166 8.708 12.673 1.00 86.06 90 GLU A N 1
ATOM 74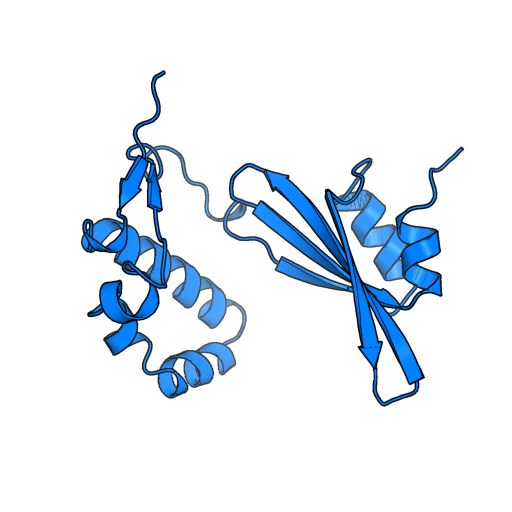1 C CA . GLU A 1 90 ? -7.018 9.445 12.147 1.00 86.06 90 GLU A CA 1
ATOM 742 C C . GLU A 1 90 ? -6.869 9.251 10.634 1.00 86.06 90 GLU A C 1
ATOM 744 O O . GLU A 1 90 ? -6.805 10.234 9.885 1.00 86.06 90 GLU A O 1
ATOM 749 N N . ILE A 1 91 ? -6.883 8.001 10.159 1.00 85.62 91 ILE A N 1
ATOM 750 C CA . ILE A 1 91 ? -6.704 7.719 8.731 1.00 85.62 91 ILE A CA 1
ATOM 751 C C . ILE A 1 91 ? -7.884 8.245 7.902 1.00 85.62 91 ILE A C 1
ATOM 753 O O . ILE A 1 91 ? -7.663 8.808 6.826 1.00 85.62 91 ILE A O 1
ATOM 757 N N . LYS A 1 92 ? -9.127 8.155 8.408 1.00 88.50 92 LYS A N 1
ATOM 758 C CA . LYS A 1 92 ? -10.310 8.745 7.751 1.00 88.50 92 LYS A CA 1
ATOM 759 C C . LYS A 1 92 ? -10.254 10.270 7.707 1.00 88.50 92 LYS A C 1
ATOM 761 O O . LYS A 1 92 ? -10.702 10.856 6.725 1.00 88.50 92 LYS A O 1
ATOM 766 N N . ALA A 1 93 ? -9.740 10.925 8.747 1.00 85.38 93 ALA A N 1
ATOM 767 C CA . ALA A 1 93 ? -9.700 12.385 8.805 1.00 85.38 93 ALA A CA 1
ATOM 768 C C . ALA A 1 93 ? -8.627 12.985 7.887 1.00 85.38 93 ALA A C 1
ATOM 770 O O . ALA A 1 93 ? -8.854 14.053 7.308 1.00 85.38 93 ALA A O 1
ATOM 771 N N . ASN A 1 94 ? -7.485 12.306 7.758 1.00 79.56 94 ASN A N 1
ATOM 772 C CA . ASN A 1 94 ? -6.293 12.867 7.125 1.00 79.56 94 ASN A CA 1
ATOM 773 C C . ASN A 1 94 ? -6.021 12.296 5.732 1.00 79.56 94 ASN A C 1
ATOM 775 O O . ASN A 1 94 ? -5.727 13.049 4.809 1.00 79.56 94 ASN A O 1
ATOM 779 N N . THR A 1 95 ? -6.125 10.978 5.583 1.00 80.69 95 THR A N 1
ATOM 780 C CA . THR A 1 95 ? -5.525 10.265 4.454 1.00 80.69 95 THR A CA 1
ATOM 781 C C . THR A 1 95 ? -6.564 9.795 3.441 1.00 80.69 95 THR A C 1
ATOM 783 O O . THR A 1 95 ? -6.454 10.095 2.258 1.00 80.69 95 THR A O 1
ATOM 786 N N . ILE A 1 96 ? -7.592 9.072 3.892 1.00 83.25 96 ILE A N 1
ATOM 787 C CA . ILE A 1 96 ? -8.620 8.466 3.022 1.00 83.25 96 ILE A CA 1
ATOM 788 C C . ILE A 1 96 ? -9.948 9.231 3.090 1.00 83.25 96 ILE A C 1
ATOM 790 O O . ILE A 1 96 ? -11.036 8.661 2.986 1.00 83.25 96 ILE A O 1
ATOM 794 N N . LYS A 1 97 ? -9.875 10.545 3.320 1.00 83.69 97 LYS A N 1
ATOM 795 C CA . LYS A 1 97 ? -11.039 11.376 3.627 1.00 83.69 97 LYS A CA 1
ATOM 796 C C . LYS A 1 97 ? -12.055 11.387 2.488 1.00 83.69 97 LYS A C 1
ATOM 798 O O . LYS A 1 97 ? -11.821 11.962 1.430 1.00 83.69 97 LYS A O 1
ATOM 803 N N . GLY A 1 98 ? -13.226 10.808 2.754 1.00 81.31 98 GLY A N 1
ATOM 804 C CA . GLY A 1 98 ? -14.326 10.734 1.790 1.00 81.31 98 GLY A CA 1
ATOM 805 C C . GLY A 1 98 ? -14.110 9.718 0.666 1.00 81.31 98 GLY A C 1
ATOM 806 O O . GLY A 1 98 ? -14.924 9.675 -0.257 1.00 81.31 98 GLY A O 1
ATOM 807 N N . LEU A 1 99 ? -13.053 8.906 0.742 1.00 83.56 99 LEU A N 1
ATOM 808 C CA . LEU A 1 99 ? -12.774 7.850 -0.223 1.00 83.56 99 LEU A CA 1
ATOM 809 C C . LEU A 1 99 ? -13.466 6.548 0.183 1.00 83.56 99 LEU A C 1
ATOM 811 O O . LEU A 1 99 ? -13.641 6.246 1.364 1.00 83.56 99 LEU A O 1
ATOM 815 N N . LEU A 1 100 ? -13.848 5.772 -0.826 1.00 87.06 100 LEU A N 1
ATOM 816 C CA . LEU A 1 100 ? -14.251 4.380 -0.671 1.00 87.06 100 LEU A CA 1
ATOM 817 C C . LEU A 1 100 ? -13.121 3.503 -1.208 1.00 87.06 100 LEU A C 1
ATOM 819 O O . LEU A 1 100 ? -12.484 3.908 -2.178 1.00 87.06 100 LEU A O 1
ATOM 823 N N . PRO A 1 101 ? -12.885 2.324 -0.615 1.00 89.50 101 PRO A N 1
ATOM 824 C CA . PRO A 1 101 ? -11.871 1.422 -1.132 1.00 89.50 101 PRO A CA 1
ATOM 825 C C . PRO A 1 101 ? -12.249 0.932 -2.532 1.00 89.50 101 PRO A C 1
ATOM 827 O O . PRO A 1 101 ? -13.410 0.592 -2.784 1.00 89.50 101 PRO A O 1
ATOM 830 N N . GLU A 1 102 ? -11.276 0.848 -3.436 1.00 89.00 102 GLU A N 1
ATOM 831 C CA . GLU A 1 102 ? -11.469 0.278 -4.773 1.00 89.00 102 GLU A CA 1
ATOM 832 C C . GLU A 1 102 ? -11.611 -1.241 -4.710 1.00 89.00 102 GLU A C 1
ATOM 834 O O . GLU A 1 102 ? -12.343 -1.841 -5.500 1.00 89.00 102 GLU A O 1
ATOM 839 N N . TYR A 1 103 ? -10.908 -1.867 -3.768 1.00 89.94 103 TYR A N 1
ATOM 840 C CA . TYR A 1 103 ? -10.948 -3.304 -3.553 1.00 89.94 103 TYR A CA 1
ATOM 841 C C . TYR A 1 103 ? -10.810 -3.631 -2.070 1.00 89.94 103 TYR A C 1
ATOM 843 O O . TYR A 1 103 ? -9.987 -3.042 -1.372 1.00 89.94 103 TYR A O 1
ATOM 851 N N . THR A 1 104 ? -11.580 -4.613 -1.607 1.00 93.94 104 THR A N 1
ATOM 852 C CA . THR A 1 104 ? -11.468 -5.165 -0.258 1.00 93.94 104 THR A CA 1
ATOM 853 C C . THR A 1 104 ? -11.387 -6.681 -0.341 1.00 93.94 104 THR A C 1
ATOM 855 O O . THR A 1 104 ? -12.275 -7.317 -0.909 1.00 93.94 104 THR A O 1
ATOM 858 N N . ASP A 1 105 ? -10.347 -7.247 0.266 1.00 94.44 105 ASP A N 1
ATOM 859 C CA . ASP A 1 105 ? -10.177 -8.688 0.449 1.00 94.44 105 ASP A CA 1
ATOM 860 C C . ASP A 1 105 ? -10.302 -9.093 1.917 1.00 94.44 105 ASP A C 1
ATOM 862 O O . ASP A 1 105 ? -10.109 -8.270 2.817 1.00 94.44 105 ASP A O 1
ATOM 866 N N . ILE A 1 106 ? -10.564 -10.378 2.154 1.00 93.94 106 ILE A N 1
ATOM 867 C CA . ILE A 1 106 ? -10.617 -10.979 3.487 1.00 93.94 106 ILE A CA 1
ATOM 868 C C . ILE A 1 106 ? -9.498 -12.009 3.612 1.00 93.94 106 ILE A C 1
ATOM 870 O O . ILE A 1 106 ? -9.484 -13.044 2.943 1.00 93.94 106 ILE A O 1
ATOM 874 N N . ILE A 1 107 ? -8.592 -11.755 4.544 1.00 89.88 107 ILE A N 1
ATOM 875 C CA . ILE A 1 107 ? -7.467 -12.614 4.881 1.00 89.88 107 ILE A CA 1
ATOM 876 C C . ILE A 1 107 ? -7.811 -13.357 6.165 1.00 89.88 107 ILE A C 1
ATOM 878 O O . ILE A 1 107 ? -7.976 -12.759 7.228 1.00 89.88 107 ILE A O 1
ATOM 882 N N . LYS A 1 108 ? -7.914 -14.682 6.064 1.00 88.06 108 LYS A N 1
ATOM 883 C CA . LYS A 1 108 ? -8.243 -15.540 7.204 1.00 88.06 108 LYS A CA 1
ATOM 884 C C . LYS A 1 108 ? -7.004 -15.809 8.046 1.00 88.06 108 LYS A C 1
ATOM 886 O O . LYS A 1 108 ? -6.076 -16.464 7.569 1.00 88.06 108 LYS A O 1
ATOM 891 N N . GLY A 1 109 ? -7.005 -15.334 9.288 1.00 79.31 109 GLY A N 1
ATOM 892 C CA . GLY A 1 109 ? -5.977 -15.657 10.268 1.00 79.31 109 GLY A CA 1
ATOM 893 C C . GLY A 1 109 ? -6.141 -17.074 10.818 1.00 79.31 109 GLY A C 1
ATOM 894 O O . GLY A 1 109 ? -7.248 -17.544 11.087 1.00 79.31 109 GLY A O 1
ATOM 895 N N . ASP A 1 110 ? -5.024 -17.759 11.034 1.00 83.44 110 ASP A N 1
ATOM 896 C CA . ASP A 1 110 ? -4.965 -19.044 11.743 1.00 83.44 110 ASP A CA 1
ATOM 897 C C . ASP A 1 110 ? -5.312 -18.914 13.239 1.00 83.44 110 ASP A C 1
ATOM 899 O O . ASP A 1 110 ? -5.762 -19.872 13.869 1.00 83.44 110 ASP A O 1
ATOM 903 N N . ASN A 1 111 ? -5.179 -17.705 13.786 1.00 82.25 111 ASN A N 1
ATOM 904 C CA . ASN A 1 111 ? -5.612 -17.298 15.122 1.00 82.25 111 ASN A CA 1
ATOM 905 C C . ASN A 1 111 ? -7.140 -17.112 15.264 1.00 82.25 111 ASN A C 1
ATOM 907 O O . ASN A 1 111 ? -7.612 -16.770 16.350 1.00 82.25 111 ASN A O 1
ATOM 911 N N . GLY A 1 112 ? -7.913 -17.329 14.193 1.00 84.25 112 GLY A N 1
ATOM 912 C CA . GLY A 1 112 ? -9.369 -17.158 14.177 1.00 84.25 112 GLY A CA 1
ATOM 913 C C . GLY A 1 112 ? -9.839 -15.709 14.024 1.00 84.25 112 GLY A C 1
ATOM 914 O O . GLY A 1 112 ? -11.032 -15.447 14.176 1.00 84.25 112 GLY A O 1
ATOM 915 N N . ILE A 1 113 ? -8.927 -14.777 13.736 1.00 84.75 113 ILE A N 1
ATOM 916 C CA . ILE A 1 113 ? -9.239 -13.381 13.426 1.00 84.75 113 ILE A CA 1
ATOM 917 C C . ILE A 1 113 ? -9.182 -13.203 11.909 1.00 84.75 113 ILE A C 1
ATOM 919 O O . ILE A 1 113 ? -8.161 -13.468 11.277 1.00 84.75 113 ILE A O 1
ATOM 923 N N . ASP A 1 114 ? -10.280 -12.729 11.329 1.00 90.25 114 ASP A N 1
ATOM 924 C CA . ASP A 1 114 ? -10.318 -12.318 9.928 1.00 90.25 114 ASP A CA 1
ATOM 925 C C . ASP A 1 114 ? -9.857 -10.860 9.807 1.00 90.25 114 ASP A C 1
ATOM 927 O O . ASP A 1 114 ? -10.365 -9.966 10.498 1.00 90.25 114 ASP A O 1
ATOM 931 N N . TYR A 1 115 ? -8.911 -10.628 8.902 1.00 91.56 115 TYR A N 1
ATOM 932 C CA . TYR A 1 115 ? -8.408 -9.305 8.557 1.00 91.56 115 TYR A CA 1
ATOM 933 C C . TYR A 1 115 ? -8.968 -8.869 7.211 1.00 91.56 115 TYR A C 1
ATOM 935 O O . TYR A 1 115 ? -9.050 -9.654 6.270 1.00 91.56 115 TYR A O 1
ATOM 943 N N . TYR A 1 116 ? -9.321 -7.599 7.109 1.00 94.00 116 TYR A N 1
ATOM 944 C CA . TYR A 1 116 ? -9.778 -6.969 5.884 1.00 94.00 116 TYR A CA 1
ATOM 945 C C . TYR A 1 116 ? -8.628 -6.164 5.295 1.00 94.00 116 TYR A C 1
ATOM 947 O O . TYR A 1 116 ? -8.064 -5.320 5.984 1.00 94.00 116 TYR A O 1
ATOM 955 N N . SER A 1 117 ? -8.293 -6.421 4.033 1.00 93.94 117 SER A N 1
ATOM 956 C CA . SER A 1 117 ? -7.288 -5.681 3.266 1.00 93.94 117 SER A CA 1
ATOM 957 C C . SER A 1 117 ? -8.004 -4.782 2.270 1.00 93.94 117 SER A C 1
ATOM 959 O O . SER A 1 117 ? -8.540 -5.274 1.280 1.00 93.94 117 SER A O 1
ATOM 961 N N . SER A 1 118 ? -8.030 -3.478 2.528 1.00 93.25 118 SER A N 1
ATOM 962 C CA . SER A 1 118 ? -8.729 -2.487 1.706 1.00 93.25 118 SER A CA 1
ATOM 963 C C . SER A 1 118 ? -7.740 -1.594 0.963 1.00 93.25 118 SER A C 1
ATOM 965 O O . SER A 1 118 ? -6.964 -0.881 1.594 1.00 93.25 118 SER A O 1
ATOM 967 N N . LEU A 1 119 ? -7.774 -1.633 -0.365 1.00 91.06 119 LEU A N 1
ATOM 968 C CA . LEU A 1 119 ? -6.995 -0.770 -1.249 1.00 91.06 119 LEU A CA 1
ATOM 969 C C . LEU A 1 119 ? -7.719 0.568 -1.438 1.00 91.06 119 LEU A C 1
ATOM 971 O O . LEU A 1 119 ? -8.915 0.562 -1.712 1.00 91.06 119 LEU A O 1
ATOM 975 N N . PHE A 1 120 ? -6.974 1.664 -1.304 1.00 86.62 120 PHE A N 1
ATOM 976 C CA . PHE A 1 120 ? -7.371 3.041 -1.602 1.00 86.62 120 PHE A CA 1
ATOM 977 C C . PHE A 1 120 ? -6.400 3.628 -2.624 1.00 86.62 120 PHE A C 1
ATOM 979 O O . PHE A 1 120 ? -5.196 3.638 -2.367 1.00 86.62 120 PHE A O 1
ATOM 986 N N . LEU A 1 121 ? -6.881 4.154 -3.745 1.00 83.12 121 LEU A N 1
ATOM 987 C CA . LEU A 1 121 ? -6.066 4.909 -4.694 1.00 83.12 121 LEU A CA 1
ATOM 988 C C . LEU A 1 121 ? -6.210 6.400 -4.379 1.00 83.12 121 LEU A C 1
ATOM 990 O O . LEU A 1 121 ? -7.292 6.971 -4.503 1.00 83.12 121 LEU A O 1
ATOM 994 N N . LEU A 1 122 ? -5.120 7.033 -3.939 1.00 75.00 122 LEU A N 1
ATOM 995 C CA . LEU A 1 122 ? -5.105 8.481 -3.704 1.00 75.00 122 LEU A CA 1
ATOM 996 C C . LEU A 1 122 ? -4.684 9.251 -4.964 1.00 75.00 122 LEU A C 1
ATOM 998 O O . LEU A 1 122 ? -5.170 10.359 -5.187 1.00 75.00 122 LEU A O 1
ATOM 1002 N N . SER A 1 123 ? -3.804 8.663 -5.780 1.00 71.31 123 SER A N 1
ATOM 1003 C CA . SER A 1 123 ? -3.371 9.170 -7.088 1.00 71.31 123 SER A CA 1
ATOM 1004 C C . SER A 1 123 ? -2.906 8.024 -8.000 1.00 71.31 123 SER A C 1
ATOM 1006 O O . SER A 1 123 ? -2.970 6.846 -7.641 1.00 71.31 123 SER A O 1
ATOM 1008 N N . ASP A 1 124 ? -2.428 8.398 -9.183 1.00 59.88 124 ASP A N 1
ATOM 1009 C CA . ASP A 1 124 ? -1.882 7.579 -10.264 1.00 59.88 124 ASP A CA 1
ATOM 1010 C C . ASP A 1 124 ? -0.799 6.591 -9.784 1.00 59.88 124 ASP A C 1
ATOM 1012 O O . ASP A 1 124 ? -0.723 5.461 -10.269 1.00 59.88 124 ASP A O 1
ATOM 1016 N N . ASP A 1 125 ? 0.029 7.014 -8.827 1.00 67.75 125 ASP A N 1
ATOM 1017 C CA . ASP A 1 125 ? 1.180 6.279 -8.297 1.00 67.75 125 ASP A CA 1
ATOM 1018 C C . ASP A 1 125 ? 1.194 6.175 -6.759 1.00 67.75 125 ASP A C 1
ATOM 1020 O O . ASP A 1 125 ? 2.159 5.671 -6.171 1.00 67.75 125 ASP A O 1
ATOM 1024 N N . TYR A 1 126 ? 0.100 6.576 -6.103 1.00 73.38 126 TYR A N 1
ATOM 1025 C CA . TYR A 1 126 ? -0.034 6.546 -4.651 1.00 73.38 126 TYR A CA 1
ATOM 1026 C C . TYR A 1 126 ? -1.269 5.761 -4.208 1.00 73.38 126 TYR A C 1
ATOM 1028 O O . TYR A 1 126 ? -2.411 6.215 -4.316 1.00 73.38 126 TYR A O 1
ATOM 1036 N N . SER A 1 127 ? -1.031 4.575 -3.649 1.00 84.31 127 SER A N 1
ATOM 1037 C CA . SER A 1 127 ? -2.080 3.686 -3.150 1.00 84.31 127 SER A CA 1
ATOM 1038 C C . SER A 1 127 ? -1.863 3.296 -1.698 1.00 84.31 127 SER A C 1
ATOM 1040 O O . SER A 1 127 ? -0.765 2.910 -1.321 1.00 84.31 127 SER A O 1
ATOM 1042 N N . ILE A 1 128 ? -2.902 3.261 -0.885 1.00 85.62 128 ILE A N 1
ATOM 1043 C CA . ILE A 1 128 ? -2.793 2.782 0.490 1.00 85.62 128 ILE A CA 1
ATOM 1044 C C . ILE A 1 128 ? -3.507 1.456 0.614 1.00 85.62 128 ILE A C 1
ATOM 1046 O O . ILE A 1 128 ? -4.656 1.324 0.202 1.00 85.62 128 ILE A O 1
ATOM 1050 N N . VAL A 1 129 ? -2.840 0.480 1.223 1.00 89.81 129 VAL A N 1
ATOM 1051 C CA . VAL A 1 129 ? -3.489 -0.770 1.622 1.00 89.81 129 VAL A CA 1
ATOM 1052 C C . VAL A 1 129 ? -3.702 -0.734 3.125 1.00 89.81 129 VAL A C 1
ATOM 1054 O O . VAL A 1 129 ? -2.751 -0.726 3.903 1.00 89.81 129 VAL A O 1
ATOM 1057 N N . VAL A 1 130 ? -4.961 -0.696 3.537 1.00 91.12 130 VAL A N 1
ATOM 1058 C CA . VAL A 1 130 ? -5.360 -0.656 4.941 1.00 91.12 130 VAL A CA 1
ATOM 1059 C C . VAL A 1 130 ? -5.760 -2.053 5.392 1.00 91.12 130 VAL A C 1
ATOM 1061 O O . VAL A 1 130 ? -6.702 -2.632 4.852 1.00 91.12 130 VAL A O 1
ATOM 1064 N N . PHE A 1 131 ? -5.070 -2.568 6.402 1.00 93.75 131 PHE A N 1
ATOM 1065 C CA . PHE A 1 131 ? -5.408 -3.795 7.103 1.00 93.75 131 PHE A CA 1
ATOM 1066 C C . PHE A 1 131 ? -6.155 -3.460 8.385 1.00 93.75 131 PHE A C 1
ATOM 1068 O O . PHE A 1 131 ? -5.683 -2.669 9.201 1.00 93.75 131 PHE A O 1
ATOM 1075 N N . SER A 1 132 ? -7.311 -4.077 8.584 1.00 93.56 132 SER A N 1
ATOM 1076 C CA . SER A 1 132 ? -8.120 -3.857 9.779 1.00 93.56 132 SER A CA 1
ATOM 1077 C C . SER A 1 132 ? -8.872 -5.123 10.174 1.00 93.56 132 SER A C 1
ATOM 1079 O O . SER A 1 132 ? -9.274 -5.925 9.331 1.00 93.56 132 SER A O 1
ATOM 1081 N N . ALA A 1 133 ? -9.051 -5.345 11.476 1.00 93.31 133 ALA A N 1
ATOM 1082 C CA . ALA A 1 133 ? -9.969 -6.379 11.945 1.00 93.31 133 ALA A CA 1
ATOM 1083 C C . ALA A 1 133 ? -11.408 -6.011 11.556 1.00 93.31 133 ALA A C 1
ATOM 1085 O O . ALA A 1 133 ? -11.726 -4.832 11.386 1.00 93.31 133 ALA A O 1
ATOM 1086 N N . LYS A 1 134 ? -12.298 -7.006 11.476 1.00 91.19 134 LYS A N 1
ATOM 1087 C CA . LYS A 1 134 ? -13.692 -6.813 11.041 1.00 91.19 134 LYS A CA 1
ATOM 1088 C C . LYS A 1 134 ? -14.402 -5.606 11.675 1.00 91.19 134 LYS A C 1
ATOM 1090 O O . LYS A 1 134 ? -14.982 -4.807 10.950 1.00 91.19 134 LYS A O 1
ATOM 1095 N N . GLU A 1 135 ? -14.337 -5.458 13.001 1.00 92.06 135 GLU A N 1
ATOM 1096 C CA . GLU A 1 135 ? -15.003 -4.348 13.709 1.00 92.06 135 GLU A CA 1
ATOM 1097 C C . GLU A 1 135 ? -14.475 -2.980 13.248 1.00 92.06 135 GLU A C 1
ATOM 1099 O O . GLU A 1 135 ? -15.244 -2.044 13.056 1.00 92.06 135 GLU A O 1
ATOM 1104 N N . LEU A 1 136 ? -13.165 -2.864 13.027 1.00 93.88 136 LEU A N 1
ATOM 1105 C CA . LEU A 1 136 ? -12.541 -1.624 12.569 1.00 93.88 136 LEU A CA 1
ATOM 1106 C C . LEU A 1 136 ? -12.843 -1.355 11.091 1.00 93.88 136 LEU A C 1
ATOM 1108 O O . LEU A 1 136 ? -13.072 -0.207 10.719 1.00 93.88 136 LEU A O 1
ATOM 1112 N N . HIS A 1 137 ? -12.900 -2.401 10.264 1.00 92.00 137 HIS A N 1
ATOM 1113 C CA . HIS A 1 137 ? -13.286 -2.287 8.860 1.00 92.00 137 HIS A CA 1
ATOM 1114 C C . HIS A 1 137 ? -14.718 -1.760 8.698 1.00 92.00 137 HIS A C 1
ATOM 1116 O O . HIS A 1 137 ? -14.959 -0.880 7.875 1.00 92.00 137 HIS A O 1
ATOM 1122 N N . GLU A 1 138 ? -15.664 -2.248 9.503 1.00 91.25 138 GLU A N 1
ATOM 1123 C CA . GLU A 1 138 ? -17.056 -1.779 9.472 1.00 91.25 138 GLU A CA 1
ATOM 1124 C C . GLU A 1 138 ? -17.144 -0.271 9.785 1.00 91.25 138 GLU A C 1
ATOM 1126 O O . GLU A 1 138 ? -17.802 0.473 9.058 1.00 91.25 138 GLU A O 1
ATOM 1131 N N . ILE A 1 139 ? -16.382 0.209 10.774 1.00 91.81 139 ILE A N 1
ATOM 1132 C CA . ILE A 1 139 ? -16.283 1.643 11.116 1.00 91.81 139 ILE A CA 1
ATOM 1133 C C . ILE A 1 139 ? -15.584 2.440 9.998 1.00 91.81 139 ILE A C 1
ATOM 1135 O O . ILE A 1 139 ? -15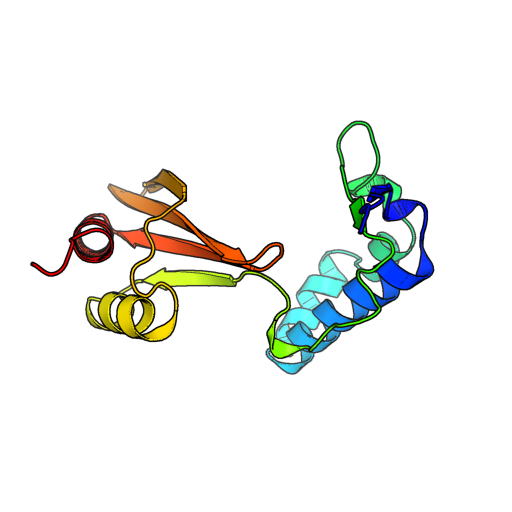.942 3.586 9.692 1.00 91.81 139 ILE A O 1
ATOM 1139 N N . GLN A 1 140 ? -14.570 1.843 9.368 1.00 86.38 140 GLN A N 1
ATOM 1140 C CA . GLN A 1 140 ? -13.818 2.453 8.275 1.00 86.38 140 GLN A CA 1
ATOM 1141 C C . GLN A 1 140 ? -14.732 2.795 7.090 1.00 86.38 140 GLN A C 1
ATOM 1143 O O . GLN A 1 140 ? -14.639 3.905 6.561 1.00 86.38 140 GLN A O 1
ATOM 1148 N N . ILE A 1 141 ? -15.635 1.884 6.712 1.00 84.62 141 ILE A N 1
ATOM 1149 C CA . ILE A 1 141 ? -16.522 2.035 5.545 1.00 84.62 141 ILE A CA 1
ATOM 1150 C C . ILE A 1 141 ? -17.876 2.690 5.861 1.00 84.62 141 ILE A C 1
ATOM 1152 O O . ILE A 1 141 ? -18.608 3.053 4.935 1.00 84.62 141 ILE A O 1
ATOM 1156 N N . GLU A 1 142 ? -18.233 2.856 7.138 1.00 81.81 142 GLU A N 1
ATOM 1157 C CA . GLU A 1 142 ? -19.444 3.581 7.527 1.00 81.81 142 GLU A CA 1
ATOM 1158 C C . GLU A 1 142 ? -19.391 5.041 7.045 1.00 81.81 142 GLU A C 1
ATOM 1160 O O . GLU A 1 142 ? -18.434 5.785 7.306 1.00 81.81 142 GLU A O 1
ATOM 1165 N N . LYS A 1 143 ? -20.447 5.454 6.331 1.00 59.41 143 LYS A N 1
ATOM 1166 C CA . LYS A 1 143 ? -20.662 6.850 5.940 1.00 59.41 143 LYS A CA 1
ATOM 1167 C C . LYS A 1 143 ? -21.132 7.636 7.158 1.00 59.41 143 LYS A C 1
ATOM 1169 O O . LYS A 1 143 ? -22.127 7.263 7.773 1.00 59.41 143 LYS A O 1
ATOM 1174 N N . GLU A 1 144 ? -20.455 8.740 7.462 1.00 56.34 144 GLU A N 1
ATOM 1175 C CA . GLU A 1 144 ? -21.002 9.745 8.375 1.00 56.34 144 GLU A CA 1
ATOM 1176 C C . GLU A 1 144 ? -22.289 10.310 7.740 1.00 56.34 144 GLU A C 1
ATOM 1178 O O . GLU A 1 144 ? -22.257 10.806 6.611 1.00 56.34 144 GLU A O 1
ATOM 1183 N N . LEU A 1 145 ? -23.426 10.110 8.419 1.00 39.22 145 LEU A N 1
ATOM 1184 C CA . LEU A 1 145 ? -24.767 10.568 8.025 1.00 39.22 145 LEU A CA 1
AT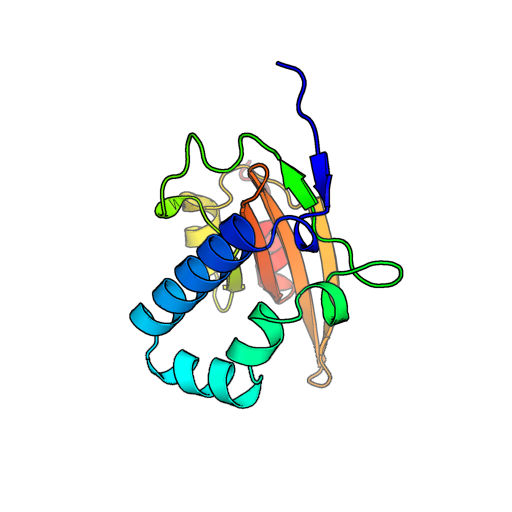OM 1185 C C . LEU A 1 145 ? -24.965 12.064 8.285 1.00 39.22 145 LEU A C 1
ATOM 1187 O O . LEU A 1 145 ? -24.523 12.536 9.356 1.00 39.22 145 LEU A O 1
#